Protein AF-A0A497AHT3-F1 (afdb_monomer_lite)

Foldseek 3Di:
DDDDDDDDPPPCVVVVVVLVPDPDNVVVVVVVVVVVVVVVCVVVVVVVVVVVVVVVVVCVVVVVVVVVVVVVVVDPPPPPPPPPPDPPDVVVVVVVVVVCCVVPPD

Radius of gyration: 35.03 Å; chains: 1; bounding box: 60×39×83 Å

pLDDT: mean 74.81, std 10.88, range [48.91, 88.38]

Sequence (106 aa):
MIIHVRVREGVDDDIAAWYGTQVEKSDAVRQAIRAHMQLQHTDTLEAMVRQVVACELARLPDVVAVAVREALAGYQLTPAQERESGPEDPELAARLDAQLDDLFGE

Secondary structure (DSSP, 8-state):
-PPPP-PPTTTSHHHHHHHHT-SSHHHHHHHHHHHHHHHHTHHHHHHHHHHHHHHHHHHHHHHHHHHHHHHHHTS--PPP-----PPP-HHHHHHHHHHHHHHH--

Structure (mmCIF, N/CA/C/O backbone):
data_AF-A0A497AHT3-F1
#
_entry.id   AF-A0A497AHT3-F1
#
loop_
_atom_site.group_PDB
_atom_site.id
_atom_site.type_symbol
_atom_site.label_atom_id
_atom_site.label_alt_id
_atom_site.label_comp_id
_atom_site.label_asym_id
_atom_site.label_entity_id
_atom_site.label_seq_id
_atom_site.pdbx_PDB_ins_code
_atom_site.Cartn_x
_atom_site.Cartn_y
_atom_site.Cartn_z
_atom_site.occupancy
_atom_site.B_iso_or_equiv
_atom_site.auth_seq_id
_atom_site.auth_comp_id
_atom_site.auth_asym_id
_atom_site.auth_atom_id
_atom_site.pdbx_PDB_model_num
ATOM 1 N N . MET A 1 1 ? -6.254 -13.972 32.522 1.00 52.34 1 MET A N 1
ATOM 2 C CA . MET A 1 1 ? -6.079 -12.503 32.507 1.00 52.34 1 MET A CA 1
ATOM 3 C C . MET A 1 1 ? -7.399 -11.868 32.099 1.00 52.34 1 MET A C 1
ATOM 5 O O . MET A 1 1 ? -7.849 -12.123 30.987 1.00 52.34 1 MET A O 1
ATOM 9 N N . ILE A 1 2 ? -8.033 -11.128 33.009 1.00 61.00 2 ILE A N 1
ATOM 10 C CA . ILE A 1 2 ? -9.307 -10.428 32.780 1.00 61.00 2 ILE A CA 1
ATOM 11 C C . ILE A 1 2 ? -8.965 -8.981 32.423 1.00 61.00 2 ILE A C 1
ATOM 13 O O . ILE A 1 2 ? -8.183 -8.352 33.133 1.00 61.00 2 ILE A O 1
ATOM 17 N N . ILE A 1 3 ? -9.489 -8.481 31.304 1.00 66.19 3 ILE A N 1
ATOM 18 C CA . ILE A 1 3 ? -9.251 -7.106 30.854 1.00 66.19 3 ILE A CA 1
ATOM 19 C C . ILE A 1 3 ? -10.435 -6.256 31.308 1.00 66.19 3 ILE A C 1
ATOM 21 O O . ILE A 1 3 ? -11.569 -6.503 30.903 1.00 66.19 3 ILE A O 1
ATOM 25 N N . HIS A 1 4 ? -10.173 -5.265 32.156 1.00 70.25 4 HIS A N 1
ATOM 26 C CA . HIS A 1 4 ? -11.174 -4.289 32.574 1.00 70.25 4 HIS A CA 1
ATOM 27 C C . HIS A 1 4 ? -11.083 -3.048 31.685 1.00 70.25 4 HIS A C 1
ATOM 29 O O . HIS A 1 4 ? -10.063 -2.362 31.678 1.00 70.25 4 HIS A O 1
ATOM 35 N N . VAL A 1 5 ? -12.155 -2.763 30.944 1.00 67.81 5 VAL A N 1
ATOM 36 C CA . VAL A 1 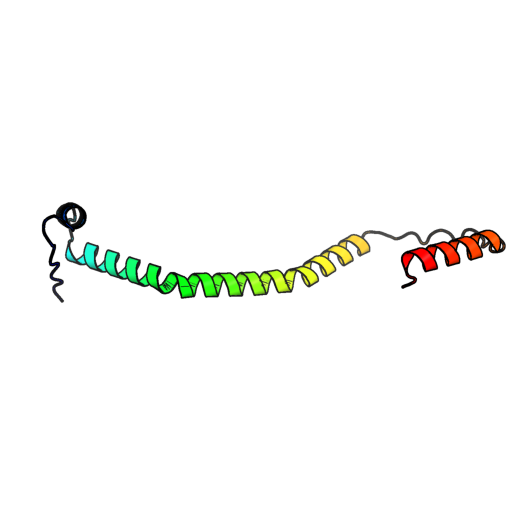5 ? -12.291 -1.540 30.142 1.00 67.81 5 VAL A CA 1
ATOM 37 C C . VAL A 1 5 ? -13.024 -0.503 30.985 1.00 67.81 5 VAL A C 1
ATOM 39 O O . VAL A 1 5 ? -14.137 -0.758 31.446 1.00 67.81 5 VAL A O 1
ATOM 42 N N . ARG A 1 6 ? -12.398 0.655 31.209 1.00 77.19 6 ARG A N 1
ATOM 43 C CA . ARG A 1 6 ? -13.025 1.798 31.881 1.00 77.19 6 ARG A CA 1
ATOM 44 C C . ARG A 1 6 ? -13.347 2.854 30.830 1.00 77.19 6 ARG A C 1
ATOM 46 O O . ARG A 1 6 ? -12.433 3.457 30.282 1.00 77.19 6 ARG A O 1
ATOM 53 N N . VAL A 1 7 ? -14.633 3.036 30.571 1.00 76.06 7 VAL A N 1
ATOM 54 C CA . VAL A 1 7 ? -15.188 4.006 29.617 1.00 76.06 7 VAL A CA 1
ATOM 55 C C . VAL A 1 7 ? -15.502 5.301 30.368 1.00 76.06 7 VAL A C 1
ATOM 57 O O . VAL A 1 7 ? -16.022 5.245 31.486 1.00 76.06 7 VAL A O 1
ATOM 60 N N . ARG A 1 8 ? -15.172 6.459 29.790 1.00 79.94 8 ARG A N 1
ATOM 61 C CA . ARG A 1 8 ? -15.606 7.772 30.286 1.00 79.94 8 ARG A CA 1
ATOM 62 C C . ARG A 1 8 ? -16.914 8.167 29.605 1.00 79.94 8 ARG A C 1
ATOM 64 O O . ARG A 1 8 ? -16.956 8.284 28.382 1.00 79.94 8 ARG A O 1
ATOM 71 N N . GLU A 1 9 ? -17.956 8.391 30.400 1.00 75.44 9 GLU A N 1
ATOM 72 C CA . GLU A 1 9 ? -19.261 8.845 29.899 1.00 75.44 9 GLU A CA 1
ATOM 73 C C . GLU A 1 9 ? -19.127 10.158 29.112 1.00 75.44 9 GLU A C 1
ATOM 75 O O . GLU A 1 9 ? -18.429 11.081 29.545 1.00 75.44 9 GLU A O 1
ATOM 80 N N . GLY A 1 10 ? -19.776 10.229 27.946 1.00 75.75 10 GLY A N 1
ATOM 81 C CA . GLY A 1 10 ? -19.810 11.403 27.070 1.00 75.75 10 GLY A CA 1
ATOM 82 C C . GLY A 1 10 ? -18.602 11.567 26.142 1.00 75.75 10 GLY A C 1
ATOM 83 O O . GLY A 1 10 ? -18.636 12.418 25.257 1.00 75.75 10 GLY A O 1
ATOM 84 N N . VAL A 1 11 ? -17.535 10.781 26.324 1.00 77.19 11 VAL A N 1
ATOM 85 C CA . VAL A 1 11 ? -16.321 10.823 25.480 1.00 77.19 11 VAL A CA 1
ATOM 86 C C . VAL A 1 11 ? -16.124 9.509 24.738 1.00 77.19 11 VAL A C 1
ATOM 88 O O . VAL A 1 11 ? -15.800 9.504 23.555 1.00 77.19 11 VAL A O 1
ATOM 91 N N . ASP A 1 12 ? -16.355 8.395 25.428 1.00 84.88 12 ASP A N 1
ATOM 92 C CA . ASP A 1 12 ? -16.109 7.055 24.905 1.00 84.88 12 ASP A CA 1
ATOM 93 C C . ASP A 1 12 ? -17.426 6.344 24.541 1.00 84.88 12 ASP A C 1
ATOM 95 O O . ASP A 1 12 ? -17.471 5.115 24.481 1.00 84.88 12 ASP A O 1
ATOM 99 N N . ASP A 1 13 ? -18.511 7.090 24.318 1.00 85.12 13 ASP A N 1
ATOM 100 C CA . ASP A 1 13 ? -19.852 6.533 24.093 1.00 85.12 13 ASP A CA 1
ATOM 101 C C . ASP A 1 13 ? -19.890 5.625 22.854 1.00 85.12 13 ASP A C 1
ATOM 103 O O . ASP A 1 13 ? -20.476 4.543 22.896 1.00 85.12 13 ASP A O 1
ATOM 107 N N . ASP A 1 14 ? -19.169 5.989 21.791 1.00 82.19 14 ASP A N 1
ATOM 108 C CA . ASP A 1 14 ? -19.022 5.159 20.591 1.00 82.19 14 ASP A CA 1
ATOM 109 C C . ASP A 1 14 ? -18.246 3.864 20.877 1.00 82.19 14 ASP A C 1
ATOM 111 O O . ASP A 1 14 ? -18.575 2.794 20.361 1.00 82.19 14 ASP A O 1
ATOM 115 N N . ILE A 1 15 ? -17.237 3.933 21.753 1.00 81.94 15 ILE A N 1
ATOM 116 C CA . ILE A 1 15 ? -16.445 2.773 22.182 1.00 81.94 15 ILE A CA 1
ATOM 117 C C . ILE A 1 15 ? -17.300 1.863 23.067 1.00 81.94 15 ILE A C 1
ATOM 119 O O . ILE A 1 15 ? -17.236 0.640 22.939 1.00 81.94 15 ILE A O 1
ATOM 123 N N . ALA A 1 16 ? -18.128 2.438 23.939 1.00 85.06 16 ALA A N 1
ATOM 124 C CA . ALA A 1 16 ? -19.066 1.705 24.778 1.00 85.06 16 ALA A CA 1
ATOM 125 C C . ALA A 1 16 ? -20.157 1.025 23.951 1.00 85.06 16 ALA A C 1
ATOM 127 O O . ALA A 1 16 ? -20.447 -0.152 24.180 1.00 85.06 16 ALA A O 1
ATOM 128 N N . ALA A 1 17 ? -20.714 1.731 22.965 1.00 85.06 17 ALA A N 1
ATOM 129 C CA . ALA A 1 17 ? -21.681 1.192 22.022 1.00 85.06 17 ALA A CA 1
ATOM 130 C C . ALA A 1 17 ? -21.065 0.030 21.233 1.00 85.06 17 ALA A C 1
ATOM 132 O O . ALA A 1 17 ? -21.599 -1.080 21.252 1.00 85.06 17 ALA A O 1
ATOM 133 N N . TRP A 1 18 ? -19.889 0.237 20.634 1.00 87.00 18 TRP A N 1
ATOM 134 C CA . TRP A 1 18 ? -19.150 -0.808 19.928 1.00 87.00 18 TRP A CA 1
ATOM 135 C C . TRP A 1 18 ? -18.859 -2.018 20.827 1.00 87.00 18 TRP A C 1
ATOM 137 O O . TRP A 1 18 ? -19.174 -3.147 20.446 1.00 87.00 18 TRP A O 1
ATOM 147 N N . TYR A 1 19 ? -18.334 -1.809 22.037 1.00 85.06 19 TYR A N 1
ATOM 148 C CA . TYR A 1 19 ? -18.019 -2.879 22.991 1.00 85.06 19 TYR A CA 1
ATOM 149 C C . TYR A 1 19 ? -19.270 -3.637 23.461 1.00 85.06 19 TYR A C 1
ATOM 151 O O . TYR A 1 19 ? -19.221 -4.847 23.693 1.00 85.06 19 TYR A O 1
ATOM 159 N N . GLY A 1 20 ? -20.406 -2.943 23.563 1.00 85.19 20 GLY A N 1
ATOM 160 C CA . GLY A 1 20 ? -21.710 -3.525 23.869 1.00 85.19 20 GLY A CA 1
ATOM 161 C C . GLY A 1 20 ? -22.209 -4.505 22.804 1.00 85.19 20 GLY A C 1
ATOM 162 O O . GLY A 1 20 ? -22.881 -5.472 23.152 1.00 85.19 20 GLY A O 1
ATOM 163 N N . THR A 1 21 ? -21.830 -4.308 21.536 1.00 88.38 21 THR A N 1
ATOM 164 C CA . THR A 1 21 ? -22.212 -5.195 20.419 1.00 88.38 21 THR A CA 1
ATOM 165 C C . THR A 1 21 ? -21.348 -6.454 20.278 1.00 88.38 21 THR A C 1
ATOM 167 O O . THR A 1 21 ? -21.682 -7.336 19.489 1.00 88.38 21 THR A O 1
ATOM 170 N N . GLN A 1 22 ? -20.250 -6.579 21.033 1.00 83.88 22 GLN A N 1
ATOM 171 C CA . GLN A 1 22 ? -19.322 -7.706 20.896 1.00 83.88 22 GLN A CA 1
ATOM 172 C C . GLN A 1 22 ? -19.776 -8.925 21.706 1.00 83.88 22 GLN A C 1
ATOM 174 O O . GLN A 1 22 ? -19.967 -8.845 22.922 1.00 83.88 22 GLN A O 1
ATOM 179 N N . VAL A 1 23 ? -19.870 -10.077 21.036 1.00 84.31 23 VAL A N 1
ATOM 180 C CA . VAL A 1 23 ? -20.216 -11.367 21.660 1.00 84.31 23 VAL A CA 1
ATOM 181 C C . VAL A 1 23 ? -19.101 -11.826 22.604 1.00 84.31 23 VAL A C 1
ATOM 183 O O . VAL A 1 23 ? -19.356 -12.170 23.757 1.00 84.31 23 VAL A O 1
ATOM 186 N N . GLU A 1 24 ? -17.846 -11.741 22.155 1.00 86.75 24 GLU A N 1
ATOM 187 C CA . GLU A 1 24 ? -16.664 -12.123 22.934 1.00 86.75 24 GLU A CA 1
ATOM 188 C C . GLU A 1 24 ? -15.800 -10.905 23.268 1.00 86.75 24 GLU A C 1
ATOM 190 O O . GLU A 1 24 ? -14.761 -10.623 22.671 1.00 86.75 24 GLU A O 1
ATOM 195 N N . LYS A 1 25 ? -16.247 -10.165 24.281 1.00 82.75 25 LYS A N 1
ATOM 196 C CA . LYS A 1 25 ? -15.665 -8.888 24.719 1.00 82.75 25 LYS A CA 1
ATOM 197 C C . LYS A 1 25 ? -14.150 -8.917 24.951 1.00 82.75 25 LYS A C 1
ATOM 199 O O . LYS A 1 25 ? -13.438 -8.005 24.539 1.00 82.75 25 LYS A O 1
ATOM 204 N N . SER A 1 26 ? -13.647 -9.963 25.609 1.00 81.06 26 SER A N 1
ATOM 205 C CA . SER A 1 26 ? -12.210 -10.083 25.898 1.00 81.06 26 SER A CA 1
ATOM 206 C C . SER A 1 26 ? -11.372 -10.260 24.632 1.00 81.06 26 SER A C 1
ATOM 208 O O . SER A 1 26 ? -10.271 -9.716 24.552 1.00 81.06 26 SER A O 1
ATOM 210 N N . ASP A 1 27 ? -11.884 -10.986 23.642 1.00 81.25 27 ASP A N 1
ATOM 211 C CA . ASP A 1 27 ? -11.167 -11.232 22.394 1.00 81.25 27 ASP A CA 1
ATOM 212 C C . ASP A 1 27 ? -11.240 -10.037 21.452 1.00 81.25 27 ASP A C 1
ATOM 214 O O . ASP A 1 27 ? -10.217 -9.676 20.866 1.00 81.25 27 ASP A O 1
ATOM 218 N N . ALA A 1 28 ? -12.376 -9.337 21.415 1.00 80.50 28 ALA A N 1
ATOM 219 C CA . ALA A 1 28 ? -12.507 -8.069 20.703 1.00 80.50 28 ALA A CA 1
ATOM 220 C C . ALA A 1 28 ? -11.480 -7.030 21.189 1.00 80.50 28 ALA A C 1
ATOM 222 O O . ALA A 1 28 ? -10.790 -6.405 20.384 1.00 80.50 28 ALA A O 1
ATOM 223 N N . VAL A 1 29 ? -11.294 -6.899 22.509 1.00 81.62 29 VAL A N 1
ATOM 224 C CA . VAL A 1 29 ? -10.298 -5.975 23.078 1.00 81.62 29 VAL A CA 1
ATOM 225 C C . VAL A 1 29 ? -8.869 -6.406 22.741 1.00 81.62 29 VAL A C 1
ATOM 227 O O . VAL A 1 29 ? -8.047 -5.571 22.371 1.00 81.62 29 VAL A O 1
ATOM 230 N N . ARG A 1 30 ? -8.550 -7.705 22.805 1.00 81.62 30 ARG A N 1
ATOM 231 C CA . ARG A 1 30 ? -7.219 -8.205 22.410 1.00 81.62 30 ARG A CA 1
ATOM 232 C C . ARG A 1 30 ? -6.921 -7.960 20.932 1.00 81.62 30 ARG A C 1
ATOM 234 O O . ARG A 1 30 ? -5.781 -7.644 20.599 1.00 81.62 30 ARG A O 1
ATOM 241 N N . GLN A 1 31 ? -7.913 -8.120 20.057 1.00 82.31 31 GLN A N 1
ATOM 242 C CA . GLN A 1 31 ? -7.767 -7.826 18.632 1.00 82.31 31 GLN A CA 1
ATOM 243 C C . GLN A 1 31 ? -7.550 -6.331 18.393 1.00 82.31 31 GLN A C 1
ATOM 245 O O . GLN A 1 31 ? -6.621 -5.979 17.673 1.00 82.31 31 GLN A O 1
ATOM 250 N N . ALA A 1 32 ? -8.323 -5.464 19.053 1.00 80.50 32 ALA A N 1
ATOM 251 C CA . ALA A 1 32 ? -8.149 -4.016 18.961 1.00 80.50 32 ALA A CA 1
ATOM 252 C C . ALA A 1 32 ? -6.755 -3.567 19.439 1.00 80.50 32 ALA A C 1
ATOM 254 O O . ALA A 1 32 ? -6.096 -2.782 18.761 1.00 80.50 32 ALA A O 1
ATOM 255 N N . ILE A 1 33 ? -6.258 -4.122 20.552 1.00 81.19 33 ILE A N 1
ATOM 256 C CA . ILE A 1 33 ? -4.898 -3.854 21.049 1.00 81.19 33 ILE A CA 1
ATOM 257 C C . ILE A 1 33 ? -3.842 -4.332 20.044 1.00 81.19 33 ILE A C 1
ATOM 259 O O . ILE A 1 33 ? -2.903 -3.594 19.757 1.00 81.19 33 ILE A O 1
ATOM 263 N N . ARG A 1 34 ? -3.990 -5.538 19.476 1.00 80.81 34 ARG A N 1
ATOM 264 C CA . ARG A 1 34 ? -3.060 -6.046 18.451 1.00 80.81 34 ARG A CA 1
ATOM 265 C C . ARG A 1 34 ? -3.050 -5.173 17.201 1.00 80.81 34 ARG A C 1
ATOM 267 O O . ARG A 1 34 ? -1.973 -4.866 16.706 1.00 80.81 34 ARG A O 1
ATOM 274 N N . ALA A 1 35 ? -4.218 -4.755 16.722 1.00 76.75 35 ALA A N 1
ATOM 275 C CA . ALA A 1 35 ? -4.332 -3.855 15.580 1.00 76.75 35 ALA A CA 1
ATOM 276 C C . ALA A 1 35 ? -3.683 -2.495 15.878 1.00 76.75 35 ALA A C 1
ATOM 278 O O . ALA A 1 35 ? -2.934 -1.981 15.056 1.00 76.75 35 ALA A O 1
ATOM 279 N N . HIS A 1 36 ? -3.888 -1.948 17.078 1.00 75.88 36 HIS A N 1
ATOM 280 C CA . HIS A 1 36 ? -3.239 -0.711 17.508 1.00 75.88 36 HIS A CA 1
ATOM 281 C C . HIS A 1 36 ? -1.712 -0.843 17.561 1.00 75.88 36 HIS A C 1
ATOM 283 O O . HIS A 1 36 ? -1.009 0.017 17.043 1.00 75.88 36 HIS A O 1
ATOM 289 N N . MET A 1 37 ? -1.193 -1.942 18.115 1.00 72.75 37 MET A N 1
ATOM 290 C CA . MET A 1 37 ? 0.245 -2.223 18.119 1.00 72.75 37 MET A CA 1
ATOM 291 C C . MET A 1 37 ? 0.793 -2.351 16.693 1.00 72.75 37 MET A C 1
ATOM 293 O O . MET A 1 37 ? 1.828 -1.773 16.385 1.00 72.75 37 MET A O 1
ATOM 297 N N . GLN A 1 38 ? 0.090 -3.048 15.797 1.00 68.69 38 GLN A N 1
ATOM 298 C CA . GLN A 1 38 ? 0.477 -3.152 14.385 1.00 68.69 38 GLN A CA 1
ATOM 299 C C . GLN A 1 38 ? 0.495 -1.787 13.688 1.00 68.69 38 GLN A C 1
ATOM 301 O O . GLN A 1 38 ? 1.436 -1.496 12.957 1.00 68.69 38 GLN A O 1
ATOM 306 N N . LEU A 1 39 ? -0.492 -0.931 13.964 1.00 68.25 39 LEU A N 1
ATOM 307 C CA . LEU A 1 39 ? -0.544 0.440 13.456 1.00 68.25 39 LEU A CA 1
ATOM 308 C C . LEU A 1 39 ? 0.562 1.327 14.045 1.00 68.25 39 LEU A C 1
ATOM 310 O O . LEU A 1 39 ? 1.063 2.214 13.363 1.00 68.25 39 LEU A O 1
ATOM 314 N N . GLN A 1 40 ? 0.998 1.091 15.279 1.00 66.12 40 GLN A N 1
ATOM 315 C CA . GLN A 1 40 ? 2.158 1.787 15.847 1.00 66.12 40 GLN A CA 1
ATOM 316 C C . GLN A 1 40 ? 3.489 1.276 15.280 1.00 66.12 40 GLN A C 1
ATOM 318 O O . GLN A 1 40 ? 4.456 2.024 15.207 1.00 66.12 40 GLN A O 1
ATOM 323 N N . HIS A 1 41 ? 3.527 0.034 14.799 1.00 61.22 41 HIS A N 1
ATOM 324 C CA . HIS A 1 41 ? 4.646 -0.512 14.032 1.00 61.22 41 HIS A CA 1
ATOM 325 C C . HIS A 1 41 ? 4.615 -0.119 12.541 1.00 61.22 41 HIS A C 1
ATOM 327 O O . HIS A 1 41 ? 5.436 -0.606 11.761 1.00 61.22 41 HIS A O 1
ATOM 333 N N . THR A 1 42 ? 3.720 0.786 12.119 1.00 55.03 42 THR A N 1
ATOM 334 C CA . THR A 1 42 ? 3.691 1.293 10.734 1.00 55.03 42 THR A CA 1
ATOM 335 C C . THR A 1 42 ? 4.977 2.032 10.374 1.00 55.03 42 THR A C 1
ATOM 337 O O . THR A 1 42 ? 5.423 1.897 9.243 1.00 55.03 42 THR A O 1
ATOM 340 N N . ASP A 1 43 ? 5.663 2.670 11.329 1.00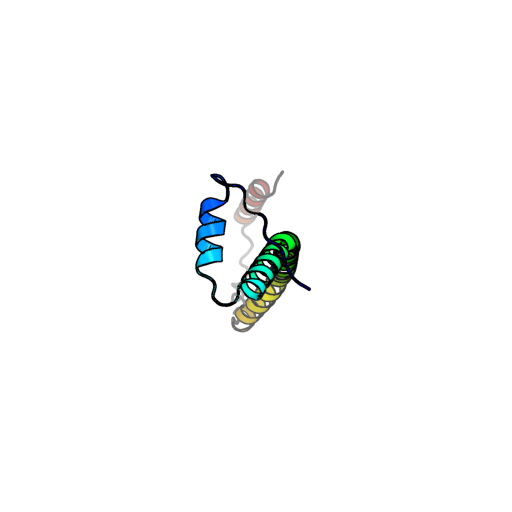 60.50 43 ASP A N 1
ATOM 341 C CA . ASP A 1 43 ? 7.007 3.232 11.107 1.00 60.50 43 ASP A CA 1
ATOM 342 C C . ASP A 1 43 ? 8.008 2.153 10.668 1.00 60.50 43 ASP A C 1
ATOM 344 O O . ASP A 1 43 ? 8.904 2.392 9.861 1.00 60.50 43 ASP A O 1
ATOM 348 N N . THR A 1 44 ? 7.833 0.926 11.164 1.00 65.31 44 THR A N 1
ATOM 349 C CA . THR A 1 44 ? 8.668 -0.225 10.808 1.00 65.31 44 THR A CA 1
ATOM 350 C C . THR A 1 44 ? 8.292 -0.784 9.434 1.00 65.31 44 THR A C 1
ATOM 352 O O . THR A 1 44 ? 9.170 -1.192 8.676 1.00 65.31 44 THR A O 1
ATOM 355 N N . LEU A 1 45 ? 7.002 -0.766 9.081 1.00 66.38 45 LEU A N 1
ATOM 356 C CA . LEU A 1 45 ? 6.516 -1.213 7.775 1.00 66.38 45 LEU A CA 1
ATOM 357 C C . LEU A 1 45 ? 6.834 -0.202 6.668 1.00 66.38 45 LEU A C 1
ATOM 359 O O . LEU A 1 45 ? 7.298 -0.600 5.606 1.00 66.38 45 LEU A O 1
ATOM 363 N N . GLU A 1 46 ? 6.664 1.094 6.919 1.00 73.38 46 GLU A N 1
ATOM 364 C CA . GLU A 1 46 ? 7.064 2.161 6.005 1.00 73.38 46 GLU A CA 1
ATOM 365 C C . GLU A 1 46 ? 8.582 2.168 5.807 1.00 73.38 46 GLU A C 1
ATOM 367 O O . GLU A 1 46 ? 9.039 2.234 4.668 1.00 73.38 46 GLU A O 1
ATOM 372 N N . ALA A 1 47 ? 9.376 2.029 6.875 1.00 70.88 47 ALA A N 1
ATOM 373 C CA . ALA A 1 47 ? 10.830 1.929 6.758 1.00 70.88 47 ALA A CA 1
ATOM 374 C C . ALA A 1 47 ? 11.258 0.703 5.936 1.00 70.88 47 ALA A C 1
ATOM 376 O O . ALA A 1 47 ? 12.115 0.815 5.059 1.00 70.88 47 ALA A O 1
ATOM 377 N N . MET A 1 48 ? 10.622 -0.449 6.160 1.00 69.19 48 MET A N 1
ATOM 378 C CA . MET A 1 48 ? 10.881 -1.667 5.394 1.00 69.19 48 MET A CA 1
ATOM 379 C C . MET A 1 48 ? 10.472 -1.511 3.923 1.00 69.19 48 MET A C 1
ATOM 381 O O . MET A 1 48 ? 11.245 -1.868 3.038 1.00 69.19 48 MET A O 1
ATOM 385 N N . VAL A 1 49 ? 9.303 -0.929 3.636 1.00 73.75 49 VAL A N 1
ATOM 386 C CA . VAL A 1 49 ? 8.852 -0.651 2.261 1.00 73.75 49 VAL A CA 1
ATOM 387 C C . VAL A 1 49 ? 9.791 0.337 1.575 1.00 73.75 49 VAL A C 1
ATOM 389 O O . VAL A 1 49 ? 10.210 0.080 0.451 1.00 73.75 49 VAL A O 1
ATOM 392 N N . ARG A 1 50 ? 10.194 1.424 2.244 1.00 71.94 50 ARG A N 1
ATOM 393 C CA . ARG A 1 50 ? 11.183 2.377 1.717 1.00 71.94 50 ARG A CA 1
ATOM 394 C C . ARG A 1 50 ? 12.508 1.692 1.398 1.00 71.94 50 ARG A C 1
ATOM 396 O O . ARG A 1 50 ? 13.080 1.962 0.348 1.00 71.94 50 ARG A O 1
ATOM 403 N N . GLN A 1 51 ? 12.978 0.796 2.264 1.00 70.94 51 GLN A N 1
ATOM 404 C CA . GLN A 1 51 ? 14.213 0.048 2.039 1.00 70.94 51 GLN A CA 1
ATOM 405 C C . GLN A 1 51 ? 14.094 -0.904 0.842 1.00 70.94 51 GLN A C 1
ATOM 407 O O . GLN A 1 51 ? 14.976 -0.916 -0.013 1.00 70.94 51 GLN A O 1
ATOM 412 N N . VAL A 1 52 ? 12.995 -1.657 0.742 1.00 75.62 52 VAL A N 1
ATOM 413 C CA . VAL A 1 52 ? 12.738 -2.559 -0.392 1.00 75.62 52 VAL A CA 1
ATOM 414 C C . VAL A 1 52 ? 12.641 -1.771 -1.699 1.00 75.62 52 VAL A C 1
ATOM 416 O O . VAL A 1 52 ? 13.303 -2.118 -2.673 1.00 75.62 52 VAL A O 1
ATOM 419 N N . VAL A 1 53 ? 11.889 -0.667 -1.711 1.00 79.38 53 VAL A N 1
ATOM 420 C CA . VAL A 1 53 ? 11.765 0.211 -2.882 1.00 79.38 53 VAL A CA 1
ATOM 421 C C . VAL A 1 53 ? 13.120 0.802 -3.271 1.00 79.38 53 VAL A C 1
ATOM 423 O O . VAL A 1 53 ? 13.456 0.802 -4.449 1.00 79.38 53 VAL A O 1
ATOM 426 N N . ALA A 1 54 ? 13.933 1.254 -2.313 1.00 80.50 54 ALA A N 1
ATOM 427 C CA . ALA A 1 54 ? 15.269 1.774 -2.597 1.00 80.50 54 ALA A CA 1
ATOM 428 C C . ALA A 1 54 ? 16.191 0.710 -3.220 1.00 80.50 54 ALA A C 1
ATOM 430 O O . ALA A 1 54 ? 16.913 1.013 -4.169 1.00 80.50 54 ALA A O 1
ATOM 431 N N . CYS A 1 55 ? 16.142 -0.536 -2.736 1.00 75.94 55 CYS A N 1
ATOM 432 C CA . CYS A 1 55 ? 16.901 -1.644 -3.316 1.00 75.94 55 CYS A CA 1
ATOM 433 C C . CYS A 1 55 ? 16.459 -1.967 -4.750 1.00 75.94 55 CYS A C 1
ATOM 435 O O . CYS A 1 55 ? 17.307 -2.128 -5.626 1.00 75.94 55 CYS A O 1
ATOM 437 N N . GLU A 1 56 ? 15.152 -2.026 -5.009 1.00 72.94 56 GLU A N 1
ATOM 438 C CA . GLU A 1 56 ? 14.634 -2.286 -6.357 1.00 72.94 56 GLU A CA 1
ATOM 439 C C . GLU A 1 56 ? 14.945 -1.132 -7.323 1.00 72.94 56 GLU A C 1
ATOM 441 O O . GLU A 1 56 ? 15.367 -1.365 -8.457 1.00 72.94 56 GLU A O 1
ATOM 446 N N . LEU A 1 57 ? 14.838 0.121 -6.867 1.00 81.69 57 LEU A N 1
ATOM 447 C CA . LEU A 1 57 ? 15.219 1.289 -7.663 1.00 81.69 57 LEU A CA 1
ATOM 448 C C . LEU A 1 57 ? 16.715 1.299 -7.997 1.00 81.69 57 LEU A C 1
ATOM 450 O O . LEU A 1 57 ? 17.082 1.629 -9.122 1.00 81.69 57 LEU A O 1
ATOM 454 N N . ALA A 1 58 ? 17.577 0.901 -7.059 1.00 82.50 58 ALA A N 1
ATOM 455 C CA . ALA A 1 58 ? 19.014 0.788 -7.304 1.00 82.50 58 ALA A CA 1
ATOM 456 C C . ALA A 1 58 ? 19.355 -0.295 -8.342 1.00 82.50 58 ALA A C 1
ATOM 458 O O . ALA A 1 58 ? 20.379 -0.197 -9.011 1.00 82.50 58 ALA A O 1
ATOM 459 N N . ARG A 1 59 ? 18.494 -1.308 -8.502 1.00 78.62 59 ARG A N 1
ATOM 460 C CA . ARG A 1 59 ? 18.674 -2.416 -9.449 1.00 78.62 59 ARG A CA 1
ATOM 461 C C . ARG A 1 59 ? 18.162 -2.107 -10.861 1.00 78.62 59 ARG A C 1
ATOM 463 O O . ARG A 1 59 ? 18.585 -2.752 -11.821 1.00 78.62 59 ARG A O 1
ATOM 470 N N . LEU A 1 60 ? 17.266 -1.130 -11.013 1.00 81.94 60 LEU A N 1
ATOM 471 C CA . LEU A 1 60 ? 16.682 -0.758 -12.309 1.00 81.94 60 LEU A CA 1
ATOM 472 C C . LEU A 1 60 ? 17.714 -0.414 -13.398 1.00 81.94 60 LEU A C 1
ATOM 474 O O . LEU A 1 60 ? 17.534 -0.904 -14.513 1.00 81.94 60 LEU A O 1
ATOM 478 N N . PRO A 1 61 ? 18.786 0.363 -13.138 1.00 85.94 61 PRO A N 1
ATOM 479 C CA . PRO A 1 61 ? 19.780 0.691 -14.161 1.00 85.94 61 PRO A CA 1
ATOM 480 C C . PRO A 1 61 ? 20.424 -0.547 -14.789 1.00 85.94 61 PRO A C 1
ATOM 482 O O . PRO A 1 61 ? 20.578 -0.605 -16.007 1.00 85.94 61 PRO A O 1
ATOM 485 N N . ASP A 1 62 ? 20.731 -1.565 -13.984 1.00 83.69 62 ASP A N 1
ATOM 486 C CA . ASP A 1 62 ? 21.341 -2.804 -14.467 1.00 83.69 62 ASP A CA 1
ATOM 487 C C . ASP A 1 62 ? 20.367 -3.618 -15.319 1.00 83.69 62 ASP A C 1
ATOM 489 O O . ASP A 1 62 ? 20.739 -4.126 -16.378 1.00 83.69 62 ASP A O 1
ATOM 493 N N . VAL A 1 63 ? 19.105 -3.706 -14.889 1.00 81.44 63 VAL A N 1
ATOM 494 C CA . VAL A 1 63 ? 18.043 -4.394 -15.639 1.00 81.44 63 VAL A CA 1
ATOM 495 C C . VAL A 1 63 ? 17.798 -3.703 -16.978 1.00 81.44 63 VAL A C 1
ATOM 497 O O . VAL A 1 63 ? 17.737 -4.367 -18.012 1.00 81.44 63 VAL A O 1
ATOM 500 N N . VAL A 1 64 ? 17.722 -2.371 -16.980 1.00 84.19 64 VAL A N 1
ATOM 501 C CA . VAL A 1 64 ? 17.575 -1.574 -18.203 1.00 84.19 64 VAL A CA 1
ATOM 502 C C . VAL A 1 64 ? 18.792 -1.750 -19.106 1.00 84.19 64 VAL A C 1
ATOM 504 O O . VAL A 1 64 ? 18.627 -1.974 -20.300 1.00 84.19 64 VAL A O 1
ATOM 507 N N . ALA A 1 65 ? 20.012 -1.724 -18.566 1.00 84.25 65 ALA A N 1
ATOM 508 C CA . ALA A 1 65 ? 21.225 -1.923 -19.353 1.00 84.25 65 ALA A CA 1
ATOM 509 C C . ALA A 1 65 ? 21.287 -3.320 -19.993 1.00 84.25 65 ALA A C 1
ATOM 511 O O . ALA A 1 65 ? 21.731 -3.449 -21.132 1.00 84.25 65 ALA 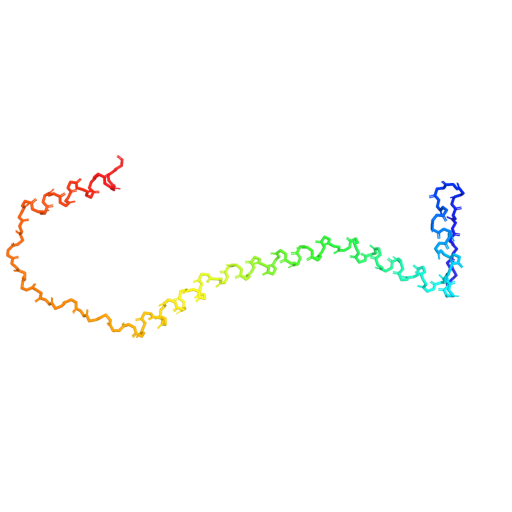A O 1
ATOM 512 N N . VAL A 1 66 ? 20.835 -4.366 -19.292 1.00 87.38 66 VAL A N 1
ATOM 513 C CA . VAL A 1 66 ? 20.700 -5.716 -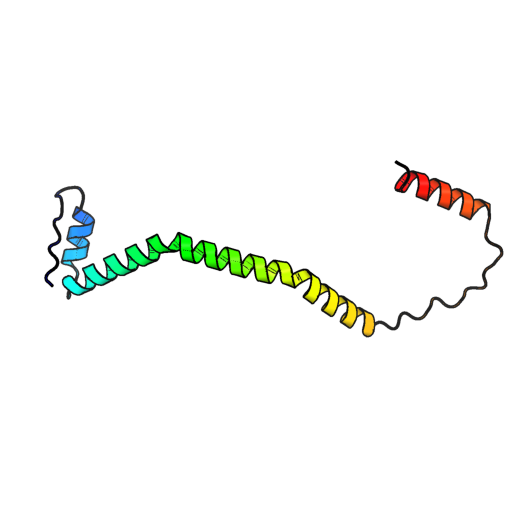19.863 1.00 87.38 66 VAL A CA 1
ATOM 514 C C . VAL A 1 66 ? 19.667 -5.721 -20.987 1.00 87.38 66 VAL A C 1
ATOM 516 O O . VAL A 1 66 ? 20.005 -6.130 -22.093 1.00 87.38 66 VAL A O 1
ATOM 519 N N . ALA A 1 67 ? 18.466 -5.194 -20.747 1.00 81.69 67 ALA A N 1
ATOM 520 C CA . ALA A 1 67 ? 17.404 -5.158 -21.750 1.00 81.69 67 ALA A CA 1
ATOM 521 C C . ALA A 1 67 ? 17.804 -4.354 -23.001 1.00 81.69 67 ALA A C 1
ATOM 523 O O . ALA A 1 67 ? 17.533 -4.773 -24.123 1.00 81.69 67 ALA A O 1
ATOM 524 N N . VAL A 1 68 ? 18.500 -3.225 -22.826 1.00 84.38 68 VAL A N 1
ATOM 525 C CA . VAL A 1 68 ? 19.042 -2.421 -23.931 1.00 84.38 68 VAL A CA 1
ATOM 526 C C . VAL A 1 68 ? 20.103 -3.204 -24.698 1.00 84.38 68 VAL A C 1
ATOM 528 O O . VAL A 1 68 ? 20.059 -3.230 -25.923 1.00 84.38 68 VAL A O 1
ATOM 531 N N . ARG A 1 69 ? 21.033 -3.881 -24.012 1.00 81.69 69 ARG A N 1
ATOM 532 C CA . ARG A 1 69 ? 22.037 -4.724 -24.681 1.00 81.69 69 ARG A CA 1
ATOM 533 C C . ARG A 1 69 ? 21.399 -5.865 -25.465 1.00 81.69 69 ARG A C 1
ATOM 535 O O . ARG A 1 69 ? 21.827 -6.123 -26.581 1.00 81.69 69 ARG A O 1
ATOM 542 N N . GLU A 1 70 ? 20.384 -6.523 -24.917 1.00 81.75 70 GLU A N 1
ATOM 543 C CA . GLU A 1 70 ? 19.657 -7.598 -25.601 1.00 81.75 70 GLU A CA 1
ATOM 544 C C . GLU A 1 70 ? 18.885 -7.079 -26.819 1.00 81.75 70 GLU A C 1
ATOM 546 O O . GLU A 1 70 ? 18.968 -7.664 -27.899 1.00 81.75 70 GLU A O 1
ATOM 551 N N . ALA A 1 71 ? 18.199 -5.941 -26.681 1.00 77.19 71 ALA A N 1
ATOM 552 C CA . ALA A 1 71 ? 17.501 -5.294 -27.789 1.00 77.19 71 ALA A CA 1
ATOM 553 C C . ALA A 1 71 ? 18.469 -4.868 -28.906 1.00 77.19 71 ALA A C 1
ATOM 555 O O . ALA A 1 71 ? 18.178 -5.055 -30.088 1.00 77.19 71 ALA A O 1
ATOM 556 N N . LEU A 1 72 ? 19.642 -4.343 -28.537 1.00 79.00 72 LEU A N 1
ATOM 557 C CA . LEU A 1 72 ? 20.694 -3.969 -29.481 1.00 79.00 72 LEU A CA 1
ATOM 558 C C . LEU A 1 72 ? 21.405 -5.185 -30.087 1.00 79.00 72 LEU A C 1
ATOM 560 O O . LEU A 1 72 ? 21.823 -5.111 -31.234 1.00 79.00 72 LEU A O 1
ATOM 564 N N . ALA A 1 73 ? 21.508 -6.312 -29.379 1.00 75.56 73 ALA A N 1
ATOM 565 C CA . ALA A 1 73 ? 22.105 -7.540 -29.909 1.00 75.56 73 ALA A CA 1
ATOM 566 C C . ALA A 1 73 ? 21.270 -8.164 -31.042 1.00 75.56 73 ALA A C 1
ATOM 568 O O . ALA A 1 73 ? 21.823 -8.802 -31.936 1.00 75.56 73 ALA A O 1
ATOM 569 N N . GLY A 1 74 ? 19.946 -7.963 -31.025 1.00 64.69 74 GLY A N 1
ATOM 570 C CA . GLY A 1 74 ? 19.055 -8.324 -32.134 1.00 64.69 74 GLY A CA 1
ATOM 571 C C . GLY A 1 74 ? 19.106 -7.346 -33.314 1.00 64.69 74 GLY A C 1
ATOM 572 O O . GLY A 1 74 ? 18.700 -7.693 -34.423 1.00 64.69 74 GLY A O 1
ATOM 573 N N . TYR A 1 75 ? 19.632 -6.140 -33.097 1.00 60.53 75 TYR A N 1
ATOM 574 C CA . TYR A 1 75 ? 19.917 -5.177 -34.150 1.00 60.53 75 TYR A CA 1
ATOM 575 C C . TYR A 1 75 ? 21.292 -5.497 -34.748 1.00 60.53 75 TYR A C 1
ATOM 577 O O . TYR A 1 75 ? 22.332 -5.123 -34.208 1.00 60.53 75 TYR A O 1
ATOM 585 N N . GLN A 1 76 ? 21.323 -6.157 -35.911 1.00 56.88 76 GLN A N 1
ATOM 586 C CA . GLN A 1 76 ? 22.491 -6.026 -36.779 1.00 56.88 76 GLN A CA 1
ATOM 587 C C . GLN A 1 76 ? 22.567 -4.555 -37.186 1.00 56.88 76 GLN A C 1
ATOM 589 O O . GLN A 1 76 ? 21.878 -4.116 -38.104 1.00 56.88 76 GLN A O 1
ATOM 594 N N . LEU A 1 77 ? 23.390 -3.779 -36.481 1.00 55.31 77 LEU A N 1
ATOM 595 C CA . LEU A 1 77 ? 23.950 -2.556 -37.027 1.00 55.31 77 LEU A CA 1
ATOM 596 C C . LEU A 1 77 ? 24.711 -2.995 -38.276 1.00 55.31 77 LEU A C 1
ATOM 598 O O . LEU A 1 77 ? 25.861 -3.416 -38.187 1.00 55.31 77 LEU A O 1
ATOM 602 N N . THR A 1 78 ? 24.056 -2.972 -39.439 1.00 52.31 78 THR A N 1
ATOM 603 C CA . THR A 1 78 ? 24.780 -2.935 -40.706 1.00 52.31 78 THR A CA 1
ATOM 604 C C . THR A 1 78 ? 25.769 -1.793 -40.540 1.00 52.31 78 THR A C 1
ATOM 606 O O . THR A 1 78 ? 25.309 -0.664 -40.320 1.00 52.31 78 THR A O 1
ATOM 609 N N . PRO A 1 79 ? 27.092 -2.055 -40.568 1.00 52.75 79 PRO A N 1
ATOM 610 C CA . PRO A 1 79 ? 28.041 -0.964 -40.619 1.00 52.75 79 PRO A CA 1
ATOM 611 C C . PRO A 1 79 ? 27.572 -0.093 -41.774 1.00 52.75 79 PRO A C 1
ATOM 613 O O . PRO A 1 79 ? 27.221 -0.629 -42.834 1.00 52.75 79 PRO A O 1
ATOM 616 N N . ALA A 1 80 ? 27.455 1.216 -41.542 1.00 52.03 80 ALA A N 1
ATOM 617 C CA . ALA A 1 80 ? 27.230 2.136 -42.640 1.00 52.03 80 ALA A CA 1
ATOM 618 C C . ALA A 1 80 ? 28.255 1.744 -43.704 1.00 52.03 80 ALA A C 1
ATOM 620 O O . ALA A 1 80 ? 29.448 1.715 -43.398 1.00 52.03 80 ALA A O 1
ATOM 621 N N . GLN A 1 81 ? 27.776 1.304 -44.878 1.00 49.16 81 GLN A N 1
ATOM 622 C CA . GLN A 1 81 ? 28.652 0.996 -46.002 1.00 49.16 81 GLN A CA 1
ATOM 623 C C . GLN A 1 81 ? 29.646 2.141 -46.064 1.00 49.16 81 GLN A C 1
ATOM 625 O O . GLN A 1 81 ? 29.196 3.290 -46.020 1.00 49.16 81 GLN A O 1
ATOM 630 N N . GLU A 1 82 ? 30.943 1.829 -46.071 1.00 50.25 82 GLU A N 1
ATOM 631 C CA . GLU A 1 82 ? 32.000 2.805 -46.299 1.00 50.25 82 GLU A CA 1
ATOM 632 C C . GLU A 1 82 ? 31.628 3.546 -47.586 1.00 50.25 82 GLU A C 1
ATOM 634 O O . GLU A 1 82 ? 31.890 3.096 -48.699 1.00 50.25 82 GLU A O 1
ATOM 639 N N . ARG A 1 83 ? 30.897 4.656 -47.439 1.00 48.91 83 ARG A N 1
ATOM 640 C CA . ARG A 1 83 ? 30.788 5.663 -48.471 1.00 48.91 83 ARG A CA 1
ATOM 641 C C . ARG A 1 83 ? 32.215 6.113 -48.585 1.00 48.91 83 ARG A C 1
ATOM 643 O O . ARG A 1 83 ? 32.748 6.608 -47.593 1.00 48.91 83 ARG A O 1
ATOM 650 N N . GLU A 1 84 ? 32.812 5.825 -49.739 1.00 52.47 84 GLU A N 1
ATOM 651 C CA . GLU A 1 84 ? 34.124 6.316 -50.129 1.00 52.47 84 GLU A CA 1
ATOM 652 C C . GLU A 1 84 ? 34.322 7.673 -49.466 1.00 52.47 84 GLU A C 1
ATOM 654 O O . GLU A 1 84 ? 33.525 8.588 -49.703 1.00 52.47 84 GLU A O 1
ATOM 659 N N . SER A 1 85 ? 35.293 7.756 -48.549 1.00 54.38 85 SER A N 1
ATOM 660 C CA . SER A 1 85 ? 35.736 9.023 -47.988 1.00 54.38 85 SER A CA 1
ATOM 661 C C . SER A 1 85 ? 36.199 9.866 -49.166 1.00 54.38 85 SER A C 1
ATOM 663 O O . SER A 1 85 ? 37.357 9.820 -49.577 1.00 54.38 85 SER A O 1
ATOM 665 N N . GLY A 1 86 ? 35.258 10.602 -49.753 1.00 63.66 86 GLY A N 1
ATOM 666 C CA . GLY A 1 86 ? 35.567 11.755 -50.564 1.00 63.66 86 GLY A CA 1
ATOM 667 C C . GLY A 1 86 ? 36.422 12.689 -49.713 1.00 63.66 86 GLY A C 1
ATOM 668 O O . GLY A 1 86 ? 36.306 12.657 -48.483 1.00 63.66 86 GLY A O 1
ATOM 669 N N . PRO A 1 87 ? 37.313 13.470 -50.341 1.00 62.53 87 PRO A N 1
ATOM 670 C CA . PRO A 1 87 ? 38.182 14.380 -49.613 1.00 62.53 87 PRO A CA 1
ATOM 671 C C . PRO A 1 87 ? 37.334 15.202 -48.643 1.00 62.53 87 PRO A C 1
ATOM 673 O O . PRO A 1 87 ? 36.339 15.804 -49.048 1.00 62.53 87 PRO A O 1
ATOM 676 N N . GLU A 1 88 ? 37.695 15.123 -47.364 1.00 62.38 88 GLU A N 1
ATOM 677 C CA . GLU A 1 88 ? 37.032 15.825 -46.274 1.00 62.38 88 GLU A CA 1
ATOM 678 C C . GLU A 1 88 ? 36.915 17.301 -46.649 1.00 62.38 88 GLU A C 1
ATOM 680 O O . GLU A 1 88 ? 37.915 17.944 -46.971 1.00 62.38 88 GLU A O 1
ATOM 685 N N . ASP A 1 89 ? 35.683 17.804 -46.696 1.00 79.50 89 ASP A N 1
ATOM 686 C CA . ASP A 1 89 ? 35.423 19.195 -47.035 1.00 79.50 89 ASP A CA 1
ATOM 687 C C . ASP A 1 89 ? 35.901 20.071 -45.862 1.00 79.50 89 ASP A C 1
ATOM 689 O O . ASP A 1 89 ? 35.290 20.033 -44.787 1.00 79.50 89 ASP A O 1
ATOM 693 N N . PRO A 1 90 ? 36.989 20.850 -46.027 1.00 77.75 90 PRO A N 1
ATOM 694 C CA . PRO A 1 90 ? 37.563 21.631 -44.937 1.00 77.75 90 PRO A CA 1
ATOM 695 C C . PRO A 1 90 ? 36.608 22.729 -44.451 1.00 77.75 90 PRO A C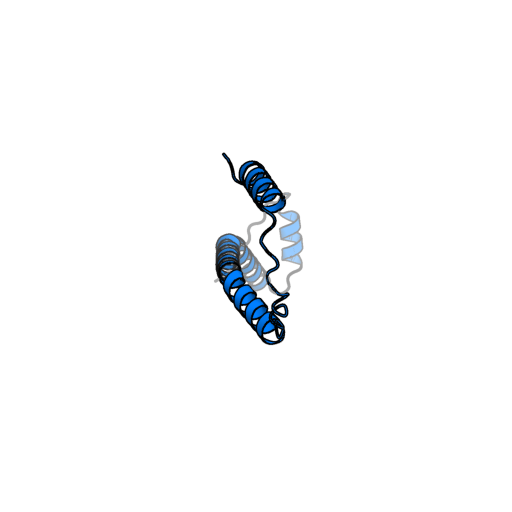 1
ATOM 697 O O . PRO A 1 90 ? 36.698 23.156 -43.301 1.00 77.75 90 PRO A O 1
ATOM 700 N N . GLU A 1 91 ? 35.672 23.174 -45.296 1.00 80.06 91 GLU A N 1
ATOM 701 C CA . GLU A 1 91 ? 34.654 24.15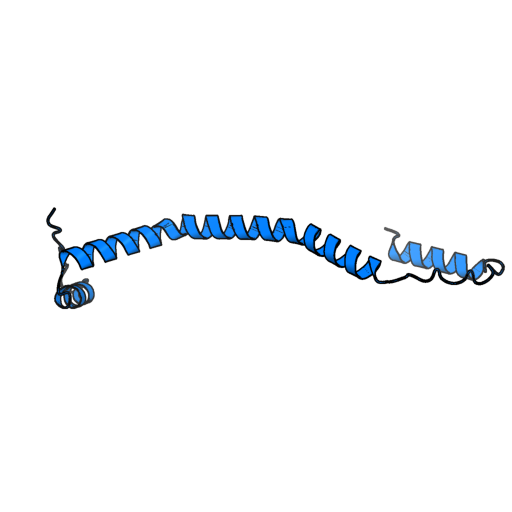2 -44.914 1.00 80.06 91 GLU A CA 1
ATOM 702 C C . GLU A 1 91 ? 33.588 23.516 -44.011 1.00 80.06 91 GLU A C 1
ATOM 704 O O . GLU A 1 91 ? 33.111 24.139 -43.057 1.00 80.06 91 GLU A O 1
ATOM 709 N N . LEU A 1 92 ? 33.251 22.247 -44.263 1.00 80.38 92 LEU A N 1
ATOM 710 C CA . LEU A 1 92 ? 32.344 21.479 -43.415 1.00 80.38 92 LEU A CA 1
ATOM 711 C C . LEU A 1 92 ? 32.980 21.153 -42.058 1.00 80.38 92 LEU A C 1
ATOM 713 O O . LEU A 1 92 ? 32.306 21.288 -41.037 1.00 80.38 92 LEU A O 1
ATOM 717 N N . ALA A 1 93 ? 34.264 20.784 -42.036 1.00 84.25 93 ALA A N 1
ATOM 718 C CA . ALA A 1 93 ? 35.003 20.519 -40.801 1.00 84.25 93 ALA A CA 1
ATOM 719 C C . ALA A 1 93 ? 35.077 21.768 -39.904 1.00 84.25 93 ALA A C 1
ATOM 721 O O . ALA A 1 93 ? 34.698 21.710 -38.737 1.00 84.25 93 ALA A O 1
ATOM 722 N N . ALA A 1 94 ? 35.431 22.930 -40.467 1.00 85.62 94 ALA A N 1
ATOM 723 C CA . ALA A 1 94 ? 35.478 24.187 -39.715 1.00 85.62 94 ALA A CA 1
ATOM 724 C C . ALA A 1 94 ? 34.104 24.609 -39.160 1.00 85.62 94 ALA A C 1
ATOM 726 O O . ALA A 1 94 ? 34.010 25.192 -38.080 1.00 85.62 94 ALA A O 1
ATOM 727 N N . ARG A 1 95 ? 33.016 24.310 -39.885 1.00 86.00 95 ARG A N 1
ATOM 728 C CA . ARG A 1 95 ? 31.650 24.554 -39.399 1.00 86.00 95 ARG A CA 1
ATOM 729 C C . ARG A 1 95 ? 31.262 23.619 -38.262 1.00 86.00 95 ARG A C 1
ATOM 731 O O . ARG A 1 95 ? 30.579 24.068 -37.347 1.00 86.00 95 ARG A O 1
ATOM 738 N N . LEU A 1 96 ? 31.661 22.351 -38.330 1.00 84.31 96 LEU A N 1
ATOM 739 C CA . LEU A 1 96 ? 31.416 21.387 -37.260 1.00 84.31 96 LEU A CA 1
ATOM 740 C C . LEU A 1 96 ? 32.180 21.770 -35.994 1.00 84.31 96 LEU A C 1
ATOM 742 O O . LEU A 1 96 ? 31.570 21.786 -34.932 1.00 84.31 96 LEU A O 1
ATOM 746 N N . ASP A 1 97 ? 33.447 22.168 -36.109 1.00 87.06 97 ASP A N 1
ATOM 747 C CA . ASP A 1 97 ? 34.237 22.628 -34.962 1.00 87.06 97 ASP A CA 1
ATOM 748 C C . ASP A 1 97 ? 33.600 23.852 -34.295 1.00 87.06 97 ASP A C 1
ATOM 750 O O . ASP A 1 97 ? 33.394 23.852 -33.087 1.00 87.06 97 ASP A O 1
ATOM 754 N N . ALA A 1 98 ? 33.166 24.849 -35.073 1.00 85.44 98 ALA A N 1
ATOM 755 C CA . ALA A 1 98 ? 32.474 26.014 -34.519 1.00 85.44 98 ALA A CA 1
ATOM 756 C C . ALA A 1 98 ? 31.141 25.653 -33.833 1.00 85.44 98 ALA A C 1
ATOM 758 O O . ALA A 1 98 ? 30.770 26.269 -32.838 1.00 85.44 98 ALA A O 1
ATOM 759 N N . GLN A 1 99 ? 30.406 24.666 -34.357 1.00 85.50 99 GLN A N 1
ATOM 760 C CA . GLN A 1 99 ? 29.162 24.193 -33.741 1.00 85.50 99 GLN A CA 1
ATOM 761 C C . GLN A 1 99 ? 29.409 23.375 -32.474 1.00 85.50 99 GLN A C 1
ATOM 763 O O . GLN A 1 99 ? 28.607 23.435 -31.545 1.00 85.50 99 GLN A O 1
ATOM 768 N N . LEU A 1 100 ? 30.488 22.595 -32.437 1.00 87.62 100 LEU A N 1
ATOM 769 C CA . LEU A 1 100 ? 30.876 21.836 -31.257 1.00 87.62 100 LEU A CA 1
ATOM 770 C C . LEU A 1 100 ? 31.405 22.765 -30.165 1.00 87.62 100 LEU A C 1
ATOM 772 O O . LEU A 1 100 ? 31.041 22.569 -29.011 1.00 87.62 100 LEU A O 1
ATOM 776 N N . ASP A 1 101 ? 32.157 23.805 -30.518 1.00 85.12 101 ASP A N 1
ATOM 777 C CA . ASP A 1 101 ? 32.584 24.844 -29.577 1.00 85.12 101 ASP A CA 1
ATOM 778 C C . ASP A 1 101 ? 31.400 25.661 -29.035 1.00 85.12 101 ASP A C 1
ATOM 780 O O . ASP A 1 101 ? 31.405 26.022 -27.868 1.00 85.12 101 ASP A O 1
ATOM 784 N N . ASP A 1 102 ? 30.345 25.914 -29.812 1.00 82.94 102 ASP A N 1
ATOM 785 C CA . ASP A 1 102 ? 29.132 26.580 -29.295 1.00 82.94 102 ASP A CA 1
ATOM 786 C C . ASP A 1 102 ? 28.307 25.667 -28.362 1.00 82.94 102 ASP A C 1
ATOM 788 O O . ASP A 1 102 ? 27.611 26.134 -27.463 1.00 82.94 102 ASP A O 1
ATOM 792 N N . LEU A 1 103 ? 28.377 24.344 -28.564 1.00 77.94 103 LEU A N 1
ATOM 793 C CA . LEU A 1 103 ? 27.609 23.361 -27.789 1.00 77.94 103 LEU A CA 1
ATOM 794 C C . LEU A 1 103 ? 28.346 22.864 -26.533 1.00 77.94 103 LEU A C 1
ATOM 796 O O . LEU A 1 103 ? 27.701 22.483 -25.554 1.00 77.94 103 LEU A O 1
ATOM 800 N N . PHE A 1 104 ? 29.677 22.816 -26.581 1.00 81.50 104 PHE A N 1
ATOM 801 C CA . PHE A 1 104 ? 30.545 22.242 -25.547 1.00 81.50 104 PHE A CA 1
ATOM 802 C C . PHE A 1 104 ? 31.632 23.198 -25.046 1.00 81.50 104 PHE A C 1
ATOM 804 O O . PHE A 1 104 ? 32.333 22.853 -24.092 1.00 81.50 104 PHE A O 1
ATOM 811 N N . GLY A 1 105 ? 31.792 24.364 -25.669 1.00 63.72 105 GLY A N 1
ATOM 812 C CA . GLY A 1 105 ? 32.596 25.452 -25.130 1.00 63.72 105 GLY A CA 1
ATOM 813 C C . GLY A 1 105 ? 31.894 26.074 -23.927 1.00 63.72 105 GLY A C 1
ATOM 814 O O . GLY A 1 105 ? 30.674 26.221 -23.906 1.00 63.72 105 GLY A O 1
ATOM 815 N N . GLU A 1 106 ? 32.689 26.353 -22.901 1.00 54.75 106 GLU A N 1
ATOM 816 C CA . GLU A 1 106 ? 32.277 26.803 -21.564 1.00 54.75 106 GLU A CA 1
ATOM 817 C C . GLU A 1 106 ? 31.502 28.133 -21.542 1.00 54.75 106 GLU A C 1
ATOM 819 O O . GLU A 1 106 ? 31.927 29.091 -22.231 1.00 54.75 106 GLU A O 1
#